Protein AF-A0A6A6HUD0-F1 (afdb_monomer)

Solvent-accessible surface area (backbone atoms only — not comparable to full-atom values): 8782 Å² total; per-residue (Å²): 121,68,63,59,56,66,70,58,32,72,78,53,42,31,67,40,40,68,48,78,49,76,40,60,40,83,59,66,65,67,70,51,44,56,49,32,48,46,45,39,73,53,27,79,42,29,30,35,43,35,44,32,34,35,50,40,91,52,103,88,43,58,64,37,64,29,73,39,52,70,52,55,50,37,54,41,57,39,62,72,49,73,34,41,33,42,35,16,43,56,26,65,44,45,54,61,51,40,23,67,62,44,75,27,66,54,48,74,42,79,21,85,77,66,83,77,77,81,72,68,94,73,85,70,52,75,71,53,47,52,50,49,53,51,49,55,54,50,53,57,48,40,55,48,50,40,53,60,61,29,62,91,19,73,81,60,64,120

Foldseek 3Di:
DVPVCVVCDLVNLLVDAEDADEEELPDDDPVLLVVLQCQLPRNLNYAYYEYEYEWDLDPPTDLGCQLPLSNLVSNLSHENYQEAEYEYAHADCSQVLSCVSHVYHYHYYAHDDDPPPPPPPPDDDPVSVVVVVVVVVVVVVSVVSNVVSNVPRNPSRD

Nearest PDB structures (foldseek):
  3ru8-assembly1_X  TM=4.595E-01  e=8.290E-01  unclassified
  6gaq-assembly1_A  TM=4.297E-01  e=7.349E-01  Bacillus cereus ATCC 14579
  6ub2-assembly2_B  TM=3.993E-01  e=8.176E+00  Lentinula edodes
  7s2m-as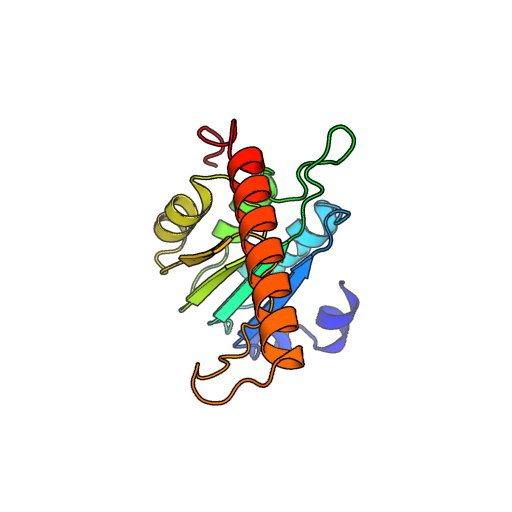sembly2_B-2  TM=2.947E-01  e=6.824E+00  uncultured bacterium

Organism: NCBI:txid390896

Mean predicted aligned error: 7.37 Å

Radius of gyration: 17.52 Å; Cα contacts (8 Å, |Δi|>4): 237; chains: 1; bounding box: 37×35×52 Å

Sequence (158 aa):
MFRLIAQIGFVNFKLIKTLRIWMPHTAELSPWLQLLDILAEEASGLRCLQLGWGAYVGKIGGRGLGDNLDFVRALGKIQGLEKLVIEGFYAKNWPAYLEERMGVRVRAICGRSREKREFRARDLNDAELEVEKSIRKMDNRELREFREYQQGTEDLIP

pLDDT: mean 84.1, std 13.51, range [46.5, 97.44]

Secondary structure (DSSP, 8-state):
-HHHHHHH-HHHHTT--EEEEEE-TT--HHHHHHHHHHHHHH-TT--EEEEEE----STTS--TTTT-HHHHHHHTT--S-SEEEEEES--TTHHHHHHHHHSS-EEEEEBS--------SSS--HHHHHHHHHHHHHHHHHHHHHHHHHTT-TT---

Structure (mmCIF, N/CA/C/O backbone):
data_AF-A0A6A6HUD0-F1
#
_entry.id   AF-A0A6A6HUD0-F1
#
loop_
_atom_site.group_PDB
_atom_site.id
_atom_site.type_symbol
_atom_site.label_atom_id
_atom_site.label_alt_id
_atom_site.label_comp_id
_atom_site.label_asym_id
_atom_site.label_entity_id
_atom_site.label_seq_id
_atom_site.pdbx_PDB_ins_code
_atom_site.Cartn_x
_atom_site.Cartn_y
_atom_site.Cartn_z
_atom_site.occupancy
_atom_site.B_iso_or_equiv
_atom_site.auth_seq_id
_atom_site.auth_comp_id
_atom_site.auth_asym_id
_atom_site.auth_atom_id
_atom_site.pdbx_PDB_model_num
ATOM 1 N N . MET A 1 1 ? 2.563 17.179 3.544 1.00 52.41 1 MET A N 1
ATOM 2 C CA . MET A 1 1 ? 1.332 16.360 3.619 1.00 52.41 1 MET A CA 1
ATOM 3 C C . MET A 1 1 ? 0.416 16.734 4.792 1.00 52.41 1 MET A C 1
ATOM 5 O O . MET A 1 1 ? -0.793 16.722 4.612 1.00 52.41 1 MET A O 1
ATOM 9 N N . PHE A 1 2 ? 0.951 17.198 5.929 1.00 61.62 2 PHE A N 1
ATOM 10 C CA . PHE A 1 2 ? 0.176 17.650 7.104 1.00 61.62 2 PHE A CA 1
ATOM 11 C C . PHE A 1 2 ? -0.835 18.789 6.877 1.00 61.62 2 PHE A C 1
ATOM 13 O O . PHE A 1 2 ? -1.719 18.981 7.703 1.00 61.62 2 PHE A O 1
ATOM 20 N N . ARG A 1 3 ? -0.765 19.523 5.754 1.00 64.94 3 ARG A N 1
ATOM 21 C CA . ARG A 1 3 ? -1.740 20.583 5.440 1.00 64.94 3 ARG A CA 1
ATOM 22 C C . ARG A 1 3 ? -3.161 20.054 5.253 1.00 64.94 3 ARG A C 1
ATOM 24 O O . ARG A 1 3 ? -4.077 20.717 5.707 1.00 64.94 3 ARG A O 1
ATOM 31 N N . LEU A 1 4 ? -3.351 18.884 4.638 1.00 64.75 4 LEU A N 1
ATOM 32 C CA . LEU A 1 4 ? -4.698 18.371 4.359 1.00 64.75 4 LEU A CA 1
ATOM 33 C C . LEU A 1 4 ? -5.419 17.963 5.653 1.00 64.75 4 LEU A C 1
ATOM 35 O O . LEU A 1 4 ? -6.564 18.340 5.868 1.00 64.75 4 LEU A O 1
ATOM 39 N N . ILE A 1 5 ? -4.719 17.255 6.544 1.00 68.00 5 ILE A N 1
ATOM 40 C CA . ILE A 1 5 ? -5.252 16.854 7.855 1.00 68.00 5 ILE A CA 1
ATOM 41 C C . ILE A 1 5 ? -5.523 18.094 8.713 1.00 68.00 5 ILE A C 1
ATOM 43 O O . ILE A 1 5 ? -6.591 18.201 9.306 1.00 68.00 5 ILE A O 1
ATOM 47 N N . ALA A 1 6 ? -4.609 19.071 8.709 1.00 68.31 6 ALA A N 1
ATOM 48 C CA . ALA A 1 6 ? -4.806 20.334 9.418 1.00 68.31 6 ALA A CA 1
ATOM 49 C C . ALA A 1 6 ? -5.983 21.161 8.865 1.00 68.31 6 ALA A C 1
ATOM 51 O O . ALA A 1 6 ? -6.683 21.809 9.634 1.00 68.31 6 ALA A O 1
ATOM 52 N N . GLN A 1 7 ? -6.218 21.135 7.550 1.00 67.00 7 GLN A N 1
ATOM 53 C CA . GLN A 1 7 ? -7.312 21.868 6.899 1.00 67.00 7 GLN A CA 1
ATOM 54 C C . GLN A 1 7 ? -8.676 21.203 7.096 1.00 67.00 7 GLN A C 1
ATOM 56 O O . GLN A 1 7 ? -9.674 21.898 7.255 1.00 67.00 7 GLN A O 1
ATOM 61 N N . ILE A 1 8 ? -8.728 19.869 7.078 1.00 71.12 8 ILE A N 1
ATOM 62 C CA . ILE A 1 8 ? -9.963 19.105 7.289 1.00 71.12 8 ILE A CA 1
ATOM 63 C C . ILE A 1 8 ? -10.319 19.082 8.784 1.00 71.12 8 ILE A C 1
ATOM 65 O O . ILE A 1 8 ? -11.493 19.175 9.141 1.00 71.12 8 ILE A O 1
ATOM 69 N N . GLY A 1 9 ? -9.314 19.016 9.660 1.00 72.00 9 GLY A N 1
ATOM 70 C CA . GLY A 1 9 ? -9.479 18.845 11.101 1.00 72.00 9 GLY A CA 1
ATOM 71 C C . GLY A 1 9 ? -9.839 17.403 11.482 1.00 72.00 9 GLY A C 1
ATOM 72 O O . GLY A 1 9 ? -10.497 16.683 10.728 1.00 72.00 9 GLY A O 1
ATOM 73 N N . PHE A 1 10 ? -9.434 16.971 12.681 1.00 69.88 10 PHE A N 1
ATOM 74 C CA . PHE A 1 10 ? -9.611 15.586 13.154 1.00 69.88 10 PHE A CA 1
ATOM 75 C C . PHE A 1 10 ? -11.073 15.111 13.161 1.00 69.88 10 PHE A C 1
ATOM 77 O O . PHE A 1 10 ? -11.356 13.957 12.849 1.00 69.88 10 PHE A O 1
ATOM 84 N N . VAL A 1 11 ? -12.021 16.004 13.464 1.00 72.06 11 VAL A N 1
ATOM 85 C CA . VAL A 1 11 ? -13.456 15.670 13.493 1.00 72.06 11 VAL A CA 1
ATOM 86 C C . VAL A 1 11 ? -13.951 15.244 12.110 1.00 72.06 11 VAL A C 1
ATOM 88 O O . VAL A 1 11 ? -14.621 14.223 11.980 1.00 72.06 11 VAL A O 1
ATOM 91 N N . ASN A 1 12 ? -13.571 15.981 11.066 1.00 76.81 12 ASN A N 1
ATOM 92 C CA . ASN A 1 12 ? -13.981 15.662 9.701 1.00 76.81 12 ASN A CA 1
ATOM 93 C C . ASN A 1 12 ? -13.130 14.540 9.094 1.00 76.81 12 ASN A C 1
ATOM 95 O O . ASN A 1 12 ? -13.580 13.856 8.179 1.00 76.81 12 ASN A O 1
ATOM 99 N N . PHE A 1 13 ? -11.926 14.297 9.620 1.00 77.38 13 PHE A N 1
ATOM 100 C CA . PHE A 1 13 ? -11.080 13.184 9.194 1.00 77.38 13 PHE A CA 1
ATOM 101 C C . PHE A 1 13 ? -11.761 11.826 9.425 1.00 77.38 13 PHE A C 1
ATOM 103 O O . PHE A 1 13 ? -11.727 10.959 8.553 1.00 77.38 13 PHE A O 1
ATOM 110 N N . LYS A 1 14 ? -12.506 11.684 10.530 1.00 80.81 14 LYS A N 1
ATOM 111 C CA . LYS A 1 14 ? -13.334 10.498 10.828 1.00 80.81 14 LYS A CA 1
ATOM 112 C C . LYS A 1 14 ? -14.463 10.263 9.821 1.00 80.81 14 LYS A C 1
ATOM 114 O O . LYS A 1 14 ? -15.009 9.164 9.760 1.00 80.81 14 LYS A O 1
ATOM 119 N N . LEU A 1 15 ? -14.832 11.269 9.027 1.00 85.06 15 LEU A N 1
ATOM 120 C CA . LEU A 1 15 ? -15.862 11.140 7.993 1.00 85.06 15 LEU A CA 1
ATOM 121 C C . LEU A 1 15 ? -15.307 10.572 6.682 1.00 85.06 15 LEU A C 1
ATOM 123 O O . LEU A 1 15 ? -16.084 10.142 5.827 1.00 85.06 15 LEU A O 1
ATOM 127 N N . ILE A 1 16 ? -13.982 10.530 6.516 1.00 88.25 16 ILE A N 1
ATOM 128 C CA . ILE A 1 16 ? -13.355 10.007 5.304 1.00 88.25 16 ILE A CA 1
ATOM 129 C C . ILE A 1 16 ? -13.586 8.497 5.234 1.00 88.25 16 ILE A C 1
ATOM 131 O O . ILE A 1 16 ? -13.071 7.732 6.041 1.00 88.25 16 ILE A O 1
ATOM 135 N N . LYS A 1 17 ? -14.363 8.064 4.235 1.00 93.25 17 LYS A N 1
ATOM 136 C CA . LYS A 1 17 ? -14.632 6.641 3.964 1.00 93.25 17 LYS A CA 1
ATOM 137 C C . LYS A 1 17 ? -13.640 6.016 2.998 1.00 93.25 17 LYS A C 1
ATOM 139 O O . LYS A 1 17 ? -13.347 4.828 3.107 1.00 93.25 17 LYS A O 1
ATOM 144 N N . THR A 1 18 ? -13.138 6.806 2.054 1.00 93.88 18 THR A N 1
ATOM 145 C CA . THR A 1 18 ? -12.237 6.345 0.998 1.00 93.88 18 THR A CA 1
ATOM 146 C C . THR A 1 18 ? -11.062 7.293 0.867 1.00 93.88 18 THR A C 1
ATOM 148 O O . THR A 1 18 ? -11.258 8.504 0.784 1.00 93.88 18 THR A O 1
ATOM 151 N N . LEU A 1 19 ? -9.855 6.739 0.804 1.00 93.00 19 LEU A N 1
ATOM 152 C CA . LEU A 1 19 ? -8.626 7.492 0.607 1.00 93.00 19 LEU A CA 1
ATOM 153 C C . LEU A 1 19 ? -7.782 6.834 -0.486 1.00 93.00 19 LEU A C 1
ATOM 155 O O . LEU A 1 19 ? -7.540 5.629 -0.452 1.00 93.00 19 LEU A O 1
ATOM 159 N N . ARG A 1 20 ? -7.332 7.633 -1.458 1.00 92.38 20 ARG A N 1
ATOM 160 C CA . ARG A 1 20 ? -6.404 7.215 -2.516 1.00 92.38 20 ARG A CA 1
ATOM 161 C C . ARG A 1 20 ? -5.166 8.096 -2.465 1.00 92.38 20 ARG A C 1
ATOM 163 O O . ARG A 1 20 ? -5.282 9.317 -2.529 1.00 92.38 20 ARG A O 1
ATOM 170 N N . ILE A 1 21 ? -3.996 7.480 -2.357 1.00 91.25 21 ILE A N 1
ATOM 171 C CA . ILE A 1 21 ? -2.709 8.168 -2.243 1.00 91.25 21 ILE A CA 1
ATOM 172 C C . ILE A 1 21 ? -1.732 7.550 -3.238 1.00 91.25 21 ILE A C 1
ATOM 174 O O . ILE A 1 21 ? -1.619 6.330 -3.331 1.00 91.25 21 ILE A O 1
ATOM 178 N N . TRP A 1 22 ? -0.995 8.407 -3.943 1.00 88.75 22 TRP A N 1
ATOM 179 C CA . TRP A 1 22 ? 0.132 8.010 -4.778 1.00 88.75 22 TRP A CA 1
ATOM 180 C C . TRP A 1 22 ? 1.423 8.672 -4.289 1.00 88.75 22 TRP A C 1
ATOM 182 O O . TRP A 1 22 ? 1.471 9.887 -4.094 1.00 88.75 22 TRP A O 1
ATOM 192 N N . MET A 1 23 ? 2.468 7.868 -4.115 1.00 87.81 23 MET A N 1
ATOM 193 C CA . MET A 1 23 ? 3.786 8.269 -3.634 1.00 87.81 23 MET A CA 1
ATOM 194 C C . MET A 1 23 ? 4.807 8.192 -4.778 1.00 87.81 23 MET A C 1
ATOM 196 O O . MET A 1 23 ? 4.934 7.150 -5.431 1.00 87.81 23 MET A O 1
ATOM 200 N N . PRO A 1 24 ? 5.569 9.265 -5.054 1.00 86.06 24 PRO A N 1
ATOM 201 C CA . PRO A 1 24 ? 6.671 9.177 -6.003 1.00 86.06 24 PRO A CA 1
ATOM 202 C C . PRO A 1 24 ? 7.769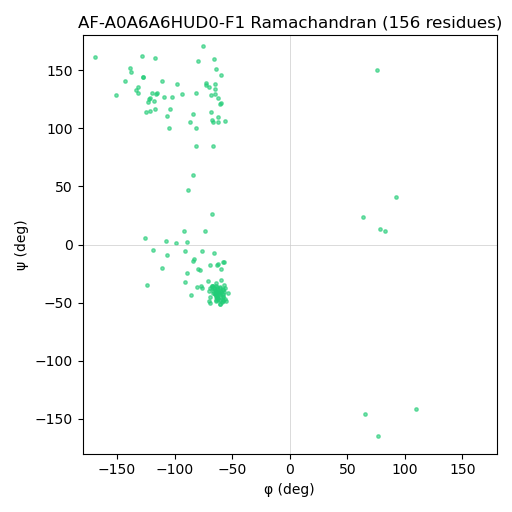 8.251 -5.462 1.00 86.06 24 PRO A C 1
ATOM 204 O O . PRO A 1 24 ? 7.892 8.047 -4.261 1.00 86.06 24 PRO A O 1
ATOM 207 N N . HIS A 1 25 ? 8.623 7.735 -6.345 1.00 84.00 25 HIS A N 1
ATOM 208 C CA . HIS A 1 25 ? 9.767 6.896 -5.955 1.00 84.00 25 HIS A CA 1
ATOM 209 C C . HIS A 1 25 ? 10.798 7.620 -5.067 1.00 84.00 25 HIS A C 1
ATOM 211 O O . HIS A 1 25 ? 11.617 6.974 -4.426 1.00 84.00 25 HIS A O 1
ATOM 217 N N . THR A 1 26 ? 10.755 8.955 -5.027 1.00 85.19 26 THR A N 1
ATOM 218 C CA . THR A 1 26 ? 11.581 9.823 -4.174 1.00 85.19 26 THR A CA 1
ATOM 219 C C . THR A 1 26 ? 10.917 10.152 -2.835 1.00 85.19 26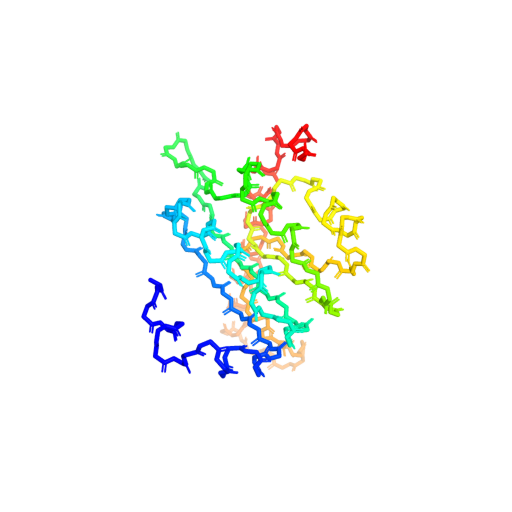 THR A C 1
ATOM 221 O O . THR A 1 26 ? 11.328 11.088 -2.155 1.00 85.19 26 THR A O 1
ATOM 224 N N . ALA A 1 27 ? 9.833 9.461 -2.487 1.00 85.94 27 ALA A N 1
ATOM 225 C CA . ALA A 1 27 ? 9.126 9.654 -1.233 1.00 85.94 27 ALA A CA 1
ATOM 226 C C . ALA A 1 27 ? 10.040 9.378 -0.028 1.00 85.94 27 ALA A C 1
ATOM 228 O O . ALA A 1 27 ? 10.544 8.271 0.139 1.00 85.94 27 ALA A O 1
ATOM 229 N N . GLU A 1 28 ? 10.206 10.376 0.840 1.00 89.19 28 GLU A N 1
ATOM 230 C CA . GLU A 1 28 ? 10.881 10.205 2.128 1.00 89.19 28 GLU A CA 1
ATOM 231 C C . GLU A 1 28 ? 10.022 9.372 3.077 1.00 89.19 28 GLU A C 1
ATOM 233 O O . GLU A 1 28 ? 8.836 9.644 3.217 1.00 89.19 28 GLU A O 1
ATOM 238 N N . LEU A 1 29 ? 10.614 8.405 3.778 1.00 90.56 29 LEU A N 1
ATOM 239 C CA . LEU A 1 29 ? 9.887 7.470 4.644 1.00 90.56 29 LEU A CA 1
ATOM 240 C C . LEU A 1 29 ? 9.115 8.153 5.790 1.00 90.56 29 LEU A C 1
ATOM 242 O O . LEU A 1 29 ? 7.943 7.855 6.012 1.00 90.56 29 LEU A O 1
ATOM 246 N N . SER A 1 30 ? 9.763 9.073 6.512 1.00 93.50 30 SER A N 1
ATOM 247 C CA . SER A 1 30 ? 9.258 9.614 7.786 1.00 93.50 30 SER A CA 1
ATOM 248 C C . SER A 1 30 ? 7.866 10.271 7.687 1.00 93.50 30 SER A C 1
ATOM 250 O O . SER A 1 30 ? 6.978 9.884 8.452 1.00 93.50 30 SER A O 1
ATOM 252 N N . PRO A 1 31 ? 7.591 11.174 6.721 1.00 91.31 31 PRO A N 1
ATOM 253 C CA . PRO A 1 31 ? 6.254 11.751 6.566 1.00 91.31 31 PRO A CA 1
ATOM 254 C C . PRO A 1 31 ? 5.147 10.723 6.302 1.00 91.31 31 PRO A C 1
ATOM 256 O O . PRO A 1 31 ? 4.002 10.951 6.691 1.00 91.31 31 PRO A O 1
ATOM 259 N N . TRP A 1 32 ? 5.466 9.608 5.638 1.00 92.38 32 TRP A N 1
ATOM 260 C CA . TRP A 1 32 ? 4.484 8.565 5.340 1.00 92.38 32 TRP A CA 1
ATOM 261 C C . TRP A 1 32 ? 4.231 7.650 6.525 1.00 92.38 32 TRP A C 1
ATOM 263 O O . TRP A 1 32 ? 3.081 7.287 6.739 1.00 92.38 32 TRP A O 1
ATOM 273 N N . LEU A 1 33 ? 5.252 7.339 7.328 1.00 94.56 33 LEU A N 1
ATOM 274 C CA . LEU A 1 33 ? 5.046 6.632 8.594 1.00 94.56 33 LEU A CA 1
ATOM 275 C C . LEU A 1 33 ? 4.102 7.421 9.503 1.00 94.56 33 LEU A C 1
ATOM 277 O O . LEU A 1 33 ? 3.097 6.883 9.951 1.00 94.56 33 LEU A O 1
ATOM 281 N N . GLN A 1 34 ? 4.351 8.725 9.658 1.00 92.94 34 GLN A N 1
ATOM 282 C CA . GLN A 1 34 ? 3.485 9.605 10.447 1.00 92.94 34 GLN A CA 1
ATOM 283 C C . GLN A 1 34 ? 2.049 9.637 9.909 1.00 92.94 34 GLN A C 1
ATOM 285 O O . GLN A 1 34 ? 1.097 9.608 10.683 1.00 92.94 34 GLN A O 1
ATOM 290 N N . LEU A 1 35 ? 1.867 9.673 8.584 1.00 91.56 35 LEU A N 1
ATOM 291 C CA . LEU A 1 35 ? 0.533 9.595 7.991 1.00 91.56 35 LEU A CA 1
ATOM 292 C C . LEU A 1 35 ? -0.156 8.260 8.297 1.00 91.56 35 LEU A C 1
ATOM 294 O O . LEU A 1 35 ? -1.338 8.261 8.627 1.00 91.56 35 LEU A O 1
ATOM 298 N N . LEU A 1 36 ? 0.547 7.139 8.135 1.00 94.62 36 LEU A N 1
ATOM 299 C CA . LEU A 1 36 ? -0.006 5.805 8.363 1.00 94.62 36 LEU A CA 1
ATOM 300 C C . LEU A 1 36 ? -0.388 5.603 9.830 1.00 94.62 36 LEU A C 1
ATOM 302 O O . LEU A 1 36 ? -1.461 5.066 10.093 1.00 94.62 36 LEU A O 1
ATOM 306 N N . ASP A 1 37 ? 0.428 6.097 10.760 1.00 94.19 37 ASP A N 1
ATOM 307 C CA . ASP A 1 37 ? 0.108 6.081 12.187 1.00 94.19 37 ASP A CA 1
ATOM 308 C C . ASP A 1 37 ? -1.150 6.929 12.473 1.00 94.19 37 ASP A C 1
ATOM 310 O O . ASP A 1 37 ? -2.088 6.432 13.092 1.00 94.19 37 ASP A O 1
ATOM 314 N N . ILE A 1 38 ? -1.265 8.142 11.909 1.00 90.88 38 ILE A N 1
ATOM 315 C CA . ILE A 1 38 ? -2.490 8.960 12.039 1.00 90.88 38 ILE A CA 1
ATOM 316 C C . ILE A 1 38 ? -3.711 8.247 11.439 1.00 90.88 38 ILE A C 1
ATOM 318 O O . ILE A 1 38 ? -4.807 8.318 11.992 1.00 90.88 38 ILE A O 1
ATOM 322 N N . LEU A 1 39 ? -3.565 7.563 10.301 1.00 92.38 39 LEU A N 1
ATOM 323 C CA . LEU A 1 39 ? -4.663 6.796 9.708 1.00 92.38 39 LEU A CA 1
ATOM 324 C C . LEU A 1 39 ? -5.085 5.631 10.610 1.00 92.38 39 LEU A C 1
ATOM 326 O O . LEU A 1 39 ? -6.279 5.370 10.734 1.00 92.38 39 LEU A O 1
ATOM 330 N N . ALA A 1 40 ? -4.129 4.951 11.240 1.00 93.62 40 ALA A N 1
ATOM 331 C CA . ALA A 1 40 ? -4.408 3.850 12.153 1.00 93.62 40 ALA A CA 1
ATOM 332 C C . ALA A 1 40 ? -5.118 4.321 13.433 1.00 93.62 40 ALA A C 1
ATOM 334 O O . ALA A 1 40 ? -6.011 3.630 13.917 1.00 93.62 40 ALA A O 1
ATOM 335 N N . GLU A 1 41 ? -4.750 5.492 13.955 1.00 91.62 41 GLU A N 1
ATOM 336 C CA . GLU A 1 41 ? -5.281 6.024 15.215 1.00 91.62 41 GLU A CA 1
ATOM 337 C C . GLU A 1 41 ? -6.599 6.792 15.031 1.00 91.62 41 GLU A C 1
ATOM 339 O O . GLU A 1 41 ? -7.553 6.605 15.789 1.00 91.62 41 GLU A O 1
ATOM 344 N N . GLU A 1 42 ? -6.688 7.639 14.004 1.00 88.62 42 GLU A N 1
ATOM 345 C CA . GLU A 1 42 ? -7.732 8.666 13.913 1.00 88.62 42 GLU A CA 1
ATOM 346 C C . GLU A 1 42 ? -8.757 8.417 12.802 1.00 88.62 42 GLU A C 1
ATOM 348 O O . GLU A 1 42 ? -9.874 8.942 12.859 1.00 88.62 42 GLU A O 1
ATOM 353 N N . ALA A 1 43 ? -8.439 7.604 11.789 1.00 87.88 43 ALA A N 1
ATOM 354 C CA . ALA A 1 43 ? -9.320 7.380 10.640 1.00 87.88 43 ALA A CA 1
ATOM 355 C C . ALA A 1 43 ? -10.318 6.230 10.860 1.00 87.88 43 ALA A C 1
ATOM 357 O O . ALA A 1 43 ? -10.532 5.405 9.976 1.00 87.88 43 ALA A O 1
ATOM 358 N N . SER A 1 44 ? -10.990 6.182 12.013 1.00 87.75 44 SER A N 1
ATOM 359 C CA . SER A 1 44 ? -11.917 5.086 12.367 1.00 87.75 44 SER A CA 1
ATOM 360 C C . SER A 1 44 ? -13.095 4.905 11.396 1.00 87.75 44 SER A C 1
ATOM 362 O O . SER A 1 44 ? -13.716 3.838 11.325 1.00 87.75 44 SER A O 1
ATOM 364 N N . GLY A 1 45 ? -13.424 5.945 10.629 1.00 90.62 45 GLY A N 1
ATOM 365 C CA . GLY A 1 45 ? -14.434 5.887 9.582 1.00 90.62 45 GLY A CA 1
ATOM 366 C C . GLY A 1 45 ? -13.945 5.336 8.247 1.00 90.62 45 GLY A C 1
ATOM 367 O O . GLY A 1 45 ? -14.806 5.038 7.418 1.00 90.62 45 GLY A O 1
ATOM 368 N N . LEU A 1 46 ? -12.635 5.185 8.041 1.00 94.38 46 LEU A N 1
ATOM 369 C CA . LEU A 1 46 ? -12.046 4.727 6.788 1.00 94.38 46 LEU A CA 1
ATOM 370 C C . LEU A 1 46 ? -12.458 3.280 6.506 1.00 94.38 46 LEU A C 1
ATOM 372 O O . LEU A 1 46 ? -12.436 2.426 7.390 1.00 94.38 46 LEU A O 1
ATOM 376 N N . ARG A 1 47 ? -12.877 3.015 5.268 1.00 95.69 47 ARG A N 1
ATOM 377 C CA . ARG A 1 47 ? -13.307 1.688 4.795 1.00 95.69 47 ARG A CA 1
ATOM 378 C C . ARG A 1 47 ? -12.513 1.230 3.583 1.00 95.69 47 ARG A C 1
ATOM 380 O O . ARG A 1 47 ? -12.208 0.049 3.467 1.00 95.69 47 ARG A O 1
ATOM 387 N N . CYS A 1 48 ? -12.128 2.161 2.716 1.00 96.38 48 CYS A N 1
ATOM 388 C CA . CYS A 1 48 ? -11.380 1.871 1.502 1.00 96.38 48 CYS A CA 1
ATOM 389 C C . CYS A 1 48 ? -10.073 2.661 1.478 1.00 96.38 48 CYS A C 1
ATOM 391 O O . CYS A 1 48 ? -10.089 3.893 1.484 1.00 96.38 48 CYS A O 1
ATOM 393 N N . LEU A 1 49 ? -8.950 1.959 1.374 1.00 95.94 49 LEU A N 1
ATOM 394 C CA . LEU A 1 49 ? -7.638 2.572 1.207 1.00 95.94 49 LEU A CA 1
ATOM 395 C C . LEU A 1 49 ? -6.992 2.065 -0.083 1.00 95.94 49 LEU A C 1
ATOM 397 O O . LEU A 1 49 ? -6.874 0.860 -0.293 1.00 95.94 49 LEU A O 1
ATOM 401 N N . GLN A 1 50 ? -6.571 2.986 -0.947 1.00 95.44 50 GLN A N 1
ATOM 402 C CA . GLN A 1 50 ? -5.711 2.695 -2.089 1.00 95.44 50 GLN A CA 1
ATOM 403 C C . GLN A 1 50 ? -4.389 3.437 -1.923 1.00 95.44 50 GLN A C 1
ATOM 405 O O . GLN A 1 50 ? -4.360 4.668 -1.927 1.00 95.44 50 GLN A O 1
ATOM 410 N N . LEU A 1 51 ? -3.298 2.689 -1.811 1.00 93.75 51 LEU A N 1
ATOM 411 C CA . LEU A 1 51 ? -1.945 3.224 -1.742 1.00 93.75 51 LEU A CA 1
ATOM 412 C C . LEU A 1 51 ? -1.158 2.758 -2.955 1.00 93.75 51 LEU A C 1
ATOM 414 O O . LEU A 1 51 ? -1.109 1.566 -3.238 1.00 93.75 51 LEU A O 1
ATOM 418 N N . GLY A 1 52 ? -0.518 3.689 -3.648 1.00 91.44 52 GLY A N 1
ATOM 419 C CA . GLY A 1 52 ? 0.416 3.362 -4.713 1.00 91.44 52 GLY A CA 1
ATOM 420 C C . GLY A 1 52 ? 1.759 4.042 -4.522 1.00 91.44 52 GLY A C 1
ATOM 421 O O . GLY A 1 52 ? 1.802 5.178 -4.049 1.00 91.44 52 GLY A O 1
ATOM 422 N N . TRP A 1 53 ? 2.853 3.374 -4.877 1.00 90.56 53 TRP A N 1
ATOM 423 C CA . TRP A 1 53 ? 4.193 3.954 -4.785 1.00 90.56 53 TRP A CA 1
ATOM 424 C C . TRP A 1 53 ? 5.107 3.541 -5.938 1.00 90.56 53 TRP A C 1
ATOM 426 O O . TRP A 1 53 ? 5.115 2.406 -6.412 1.00 90.56 53 TRP A O 1
ATOM 436 N N . GLY A 1 54 ? 5.912 4.491 -6.405 1.00 85.69 54 GLY A N 1
ATOM 437 C CA . GLY A 1 54 ? 6.910 4.230 -7.437 1.00 85.69 54 GLY A CA 1
ATOM 438 C C . GLY A 1 54 ? 8.183 3.574 -6.895 1.00 85.69 54 GLY A C 1
ATOM 439 O O . GLY A 1 54 ? 8.549 3.755 -5.738 1.00 85.69 54 GLY A O 1
ATOM 440 N N . ALA A 1 55 ? 8.918 2.914 -7.786 1.00 83.81 55 ALA A N 1
ATOM 441 C CA . ALA A 1 55 ? 10.340 2.624 -7.625 1.00 83.81 55 ALA A CA 1
ATOM 442 C C . ALA A 1 55 ? 11.095 3.084 -8.877 1.00 83.81 55 ALA A C 1
ATOM 444 O O . ALA A 1 55 ? 10.490 3.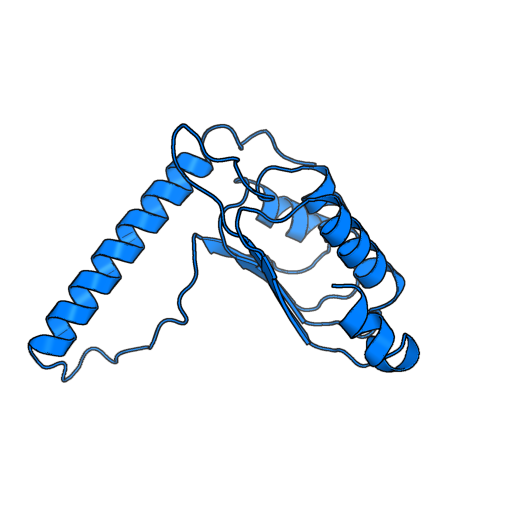310 -9.934 1.00 83.81 55 ALA A O 1
ATOM 445 N N . TYR A 1 56 ? 12.413 3.235 -8.756 1.00 76.69 56 TYR A N 1
ATOM 446 C CA . TYR A 1 56 ? 13.293 3.394 -9.906 1.00 76.69 56 TYR A CA 1
ATOM 447 C C . TYR A 1 56 ? 14.038 2.081 -10.129 1.00 76.69 56 TYR A C 1
ATOM 449 O O . TYR A 1 56 ? 14.997 1.772 -9.426 1.00 76.69 56 TYR A O 1
ATOM 457 N N . VAL A 1 57 ? 13.577 1.287 -11.095 1.00 64.88 57 VAL A N 1
ATOM 458 C CA . VAL A 1 57 ? 14.192 -0.002 -11.430 1.00 64.88 57 VAL A CA 1
ATOM 459 C C . VAL A 1 57 ? 15.396 0.257 -12.342 1.00 64.88 57 VAL A C 1
ATOM 461 O O . VAL A 1 57 ? 15.291 0.294 -13.564 1.00 64.88 57 VAL A O 1
ATOM 464 N N . GLY A 1 58 ? 16.547 0.544 -11.732 1.00 60.12 58 GLY A N 1
ATOM 465 C CA . GLY A 1 58 ? 17.822 0.784 -12.409 1.00 60.12 58 GLY A CA 1
ATOM 466 C C . GLY A 1 58 ? 18.984 0.829 -11.413 1.00 60.12 58 GLY A C 1
ATOM 467 O O . GLY A 1 58 ? 18.767 1.045 -10.227 1.00 60.12 58 GLY A O 1
ATOM 468 N N . LYS A 1 59 ? 20.230 0.661 -11.884 1.00 51.06 59 LYS A N 1
ATOM 469 C CA . LYS A 1 59 ? 21.437 0.471 -11.040 1.00 51.06 59 LYS A CA 1
ATOM 470 C C . LYS A 1 59 ? 21.735 1.578 -10.009 1.00 51.06 59 LYS A C 1
ATOM 472 O O . LYS A 1 59 ? 22.575 1.369 -9.145 1.00 51.06 59 LYS A O 1
ATOM 477 N N . ILE A 1 60 ? 21.108 2.748 -10.130 1.00 51.16 60 ILE A N 1
ATOM 478 C CA . ILE A 1 60 ? 21.398 3.955 -9.331 1.00 51.16 60 ILE A CA 1
ATOM 479 C C . ILE A 1 60 ? 20.161 4.392 -8.515 1.00 51.16 60 ILE A C 1
ATOM 481 O O . ILE A 1 60 ? 20.224 5.328 -7.726 1.00 51.16 60 ILE A O 1
ATOM 485 N N . GLY A 1 61 ? 19.016 3.724 -8.688 1.00 54.38 61 GLY A N 1
ATOM 486 C CA . GLY A 1 61 ? 17.773 4.096 -8.020 1.00 54.38 61 GLY A CA 1
ATOM 487 C C . GLY A 1 61 ? 17.497 3.280 -6.769 1.00 54.38 61 GLY A C 1
ATOM 488 O O . GLY A 1 61 ? 17.655 2.062 -6.764 1.00 54.38 61 GLY A O 1
ATOM 489 N N . GLY A 1 62 ? 17.034 3.958 -5.719 1.00 65.38 62 GLY A N 1
ATOM 490 C CA . GLY A 1 62 ? 16.495 3.309 -4.531 1.00 65.38 62 GLY A CA 1
ATOM 491 C C . GLY A 1 62 ? 15.225 2.515 -4.847 1.00 65.38 62 GLY A C 1
ATOM 492 O O . GLY A 1 62 ? 14.440 2.867 -5.734 1.00 65.38 62 GLY A O 1
ATOM 493 N N . ARG A 1 63 ? 14.998 1.458 -4.069 1.00 75.88 63 ARG A N 1
ATOM 494 C CA . ARG A 1 63 ? 13.861 0.532 -4.191 1.00 75.88 63 ARG A CA 1
ATOM 495 C C . ARG A 1 63 ? 12.524 1.130 -3.706 1.00 75.88 63 ARG A C 1
ATOM 497 O O . ARG A 1 63 ? 11.513 0.431 -3.633 1.00 75.88 63 ARG A O 1
ATOM 504 N N . GLY A 1 64 ? 12.498 2.445 -3.473 1.00 83.38 64 GLY A N 1
ATOM 505 C CA . GLY A 1 64 ? 11.337 3.193 -3.004 1.00 83.38 64 GLY A CA 1
ATOM 506 C C . GLY A 1 64 ? 10.938 2.772 -1.592 1.00 83.38 64 GLY A C 1
ATOM 507 O O . GLY A 1 64 ? 11.788 2.443 -0.773 1.00 83.38 64 GLY A O 1
ATOM 508 N N . LEU A 1 65 ? 9.634 2.787 -1.318 1.00 89.50 65 LEU A N 1
ATOM 509 C CA . LEU A 1 65 ? 9.071 2.322 -0.045 1.00 89.50 65 LEU A CA 1
ATOM 510 C C . LEU A 1 65 ? 8.692 0.836 -0.067 1.00 89.50 65 LEU A C 1
ATOM 512 O O . LEU A 1 65 ? 8.290 0.311 0.959 1.00 89.50 65 LEU A O 1
ATOM 516 N N . GLY A 1 66 ? 8.789 0.167 -1.218 1.00 90.25 66 GLY A N 1
ATOM 517 C CA . GLY A 1 66 ? 8.219 -1.163 -1.451 1.00 90.25 66 GLY A CA 1
ATOM 518 C C . GLY A 1 66 ? 8.951 -2.348 -0.835 1.00 90.25 66 GLY A C 1
ATOM 519 O O . GLY A 1 66 ? 8.466 -3.471 -0.938 1.00 90.25 66 GLY A O 1
ATOM 520 N N . ASP A 1 67 ? 10.109 -2.116 -0.235 1.00 90.44 67 ASP A N 1
ATOM 521 C CA . ASP A 1 67 ? 10.908 -3.100 0.492 1.00 90.44 67 ASP A CA 1
ATOM 522 C C . ASP A 1 67 ? 11.228 -2.629 1.919 1.00 90.44 67 ASP A C 1
ATOM 524 O O . ASP A 1 67 ? 11.955 -3.290 2.659 1.00 90.44 67 ASP A O 1
ATOM 528 N N . ASN A 1 68 ? 10.654 -1.496 2.331 1.00 93.12 68 ASN A N 1
ATOM 529 C CA . ASN A 1 68 ? 10.859 -0.937 3.652 1.00 93.12 68 ASN A CA 1
ATOM 530 C C . ASN A 1 68 ? 9.911 -1.594 4.667 1.00 93.12 68 ASN A C 1
ATOM 532 O O . ASN A 1 68 ? 8.697 -1.387 4.625 1.00 93.12 68 ASN A O 1
ATOM 536 N N . LEU A 1 69 ? 10.468 -2.370 5.598 1.00 94.88 69 LEU A N 1
ATOM 537 C CA . LEU A 1 69 ? 9.679 -3.111 6.587 1.00 94.88 69 LEU A CA 1
ATOM 538 C C . LEU A 1 69 ? 8.889 -2.194 7.529 1.00 94.88 69 LEU A C 1
ATOM 540 O O . LEU A 1 69 ? 7.753 -2.509 7.869 1.00 94.88 69 LEU A O 1
ATOM 544 N N . ASP A 1 70 ? 9.436 -1.043 7.918 1.00 9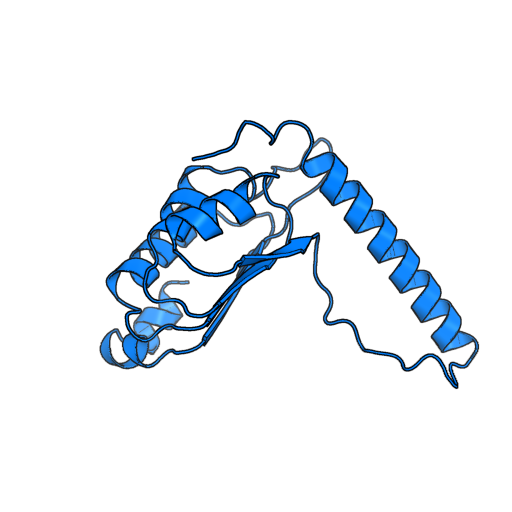5.88 70 ASP A N 1
ATOM 545 C CA . ASP A 1 70 ? 8.736 -0.116 8.814 1.00 95.88 70 ASP A CA 1
ATOM 546 C C . ASP A 1 70 ? 7.488 0.470 8.147 1.00 95.88 70 ASP A C 1
ATOM 548 O O . ASP A 1 70 ? 6.438 0.590 8.781 1.00 95.88 70 ASP A O 1
ATOM 552 N N . PHE A 1 71 ? 7.574 0.751 6.845 1.00 95.62 71 PHE A N 1
ATOM 553 C CA . PHE A 1 71 ? 6.451 1.226 6.047 1.00 95.62 71 PHE A CA 1
ATOM 554 C C . PHE A 1 71 ? 5.292 0.223 6.024 1.00 95.62 71 PHE A C 1
ATOM 556 O O . PHE A 1 71 ? 4.155 0.576 6.344 1.00 95.62 71 PHE A O 1
ATOM 563 N N . VAL A 1 72 ? 5.566 -1.041 5.694 1.00 96.31 72 VAL A N 1
ATOM 564 C CA . VAL A 1 72 ? 4.515 -2.070 5.633 1.00 96.31 72 VAL A CA 1
ATOM 565 C C . VAL A 1 72 ? 3.988 -2.448 7.022 1.00 96.31 72 VAL A C 1
ATOM 5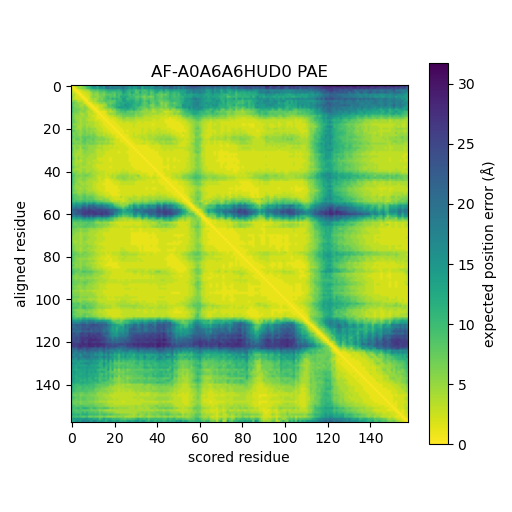67 O O . VAL A 1 72 ? 2.793 -2.711 7.156 1.00 96.31 72 VAL A O 1
ATOM 570 N N . ARG A 1 73 ? 4.818 -2.389 8.076 1.00 97.12 73 ARG A N 1
ATOM 571 C CA . ARG A 1 73 ? 4.355 -2.554 9.466 1.00 97.12 73 ARG A CA 1
ATOM 572 C C . ARG A 1 73 ? 3.379 -1.459 9.848 1.00 97.12 73 ARG A C 1
ATOM 574 O O . ARG A 1 73 ? 2.327 -1.769 10.396 1.00 97.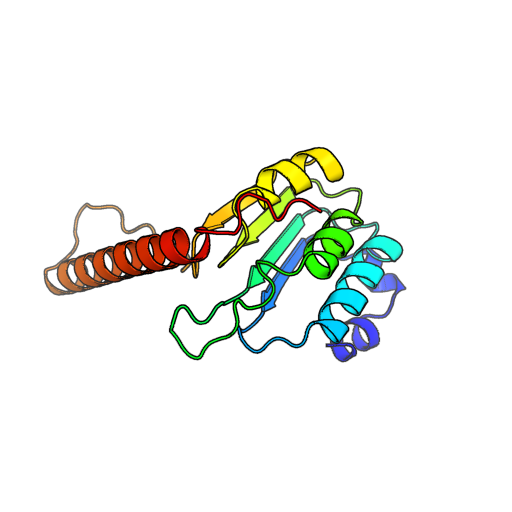12 73 ARG A O 1
ATOM 581 N N . ALA A 1 74 ? 3.708 -0.201 9.554 1.00 97.00 74 ALA A N 1
ATOM 582 C CA . ALA A 1 74 ? 2.829 0.932 9.828 1.00 97.00 74 ALA A CA 1
ATOM 583 C C . ALA A 1 74 ? 1.504 0.811 9.062 1.00 97.00 74 ALA A C 1
ATOM 585 O O . ALA A 1 74 ? 0.441 0.995 9.650 1.00 97.00 74 ALA A O 1
ATOM 586 N N . LEU A 1 75 ? 1.545 0.397 7.791 1.00 96.88 75 LEU A N 1
ATOM 587 C CA . LEU A 1 75 ? 0.338 0.117 7.007 1.00 96.88 75 LEU A CA 1
ATOM 588 C C . LEU A 1 75 ? -0.523 -0.982 7.649 1.00 96.88 75 LEU A C 1
ATOM 590 O O . LEU A 1 75 ? -1.731 -0.810 7.803 1.00 96.88 75 LEU A O 1
ATOM 594 N N . GLY A 1 76 ? 0.101 -2.077 8.087 1.00 96.88 76 GLY A N 1
ATOM 595 C CA . GLY A 1 76 ? -0.572 -3.195 8.751 1.00 96.88 76 GLY A CA 1
ATOM 596 C C . GLY A 1 76 ? -1.177 -2.865 10.123 1.00 96.88 76 GLY A C 1
ATOM 597 O O . GLY A 1 76 ? -1.873 -3.706 10.692 1.00 96.88 76 GLY A O 1
ATOM 598 N N . LYS A 1 77 ? -0.937 -1.671 10.685 1.00 96.88 77 LYS A N 1
ATOM 599 C CA . LYS A 1 77 ? -1.605 -1.217 11.918 1.00 96.88 77 LYS A CA 1
ATOM 600 C C . LYS A 1 77 ? -3.028 -0.723 11.675 1.00 96.88 77 LYS A C 1
ATOM 602 O O . LYS A 1 77 ? -3.808 -0.711 12.619 1.00 96.88 77 LYS A O 1
ATOM 607 N N . ILE A 1 78 ? -3.377 -0.319 10.453 1.00 95.56 78 ILE A N 1
ATOM 608 C CA . ILE A 1 78 ? -4.706 0.230 10.158 1.00 95.56 78 ILE A CA 1
ATOM 609 C C . ILE A 1 78 ? -5.752 -0.885 10.288 1.00 95.56 78 ILE A C 1
ATOM 611 O O . ILE A 1 78 ? -5.615 -1.949 9.693 1.00 95.56 78 ILE A O 1
ATOM 615 N N . GLN A 1 79 ? -6.810 -0.641 11.059 1.00 93.50 79 GLN A N 1
ATOM 616 C CA . GLN A 1 79 ? -7.882 -1.610 11.302 1.00 93.50 79 GLN A CA 1
ATOM 617 C C . GLN A 1 79 ? -9.224 -1.102 10.762 1.00 93.50 79 GLN A C 1
ATOM 619 O O . GLN A 1 79 ? -9.415 0.095 10.553 1.00 93.50 79 GLN A O 1
ATOM 624 N N . GLY A 1 80 ? -10.175 -2.015 10.546 1.00 92.19 80 GLY A N 1
ATOM 625 C CA . GLY A 1 80 ? -11.548 -1.667 10.152 1.00 92.19 80 GLY A CA 1
ATOM 626 C C . GLY A 1 80 ? -11.735 -1.301 8.674 1.00 92.19 80 GLY A C 1
ATOM 627 O O . GLY A 1 80 ? -12.786 -0.766 8.309 1.00 92.19 80 GLY A O 1
ATOM 628 N N . LEU A 1 81 ? -10.744 -1.591 7.825 1.00 96.00 81 LEU A N 1
ATOM 629 C CA . LEU A 1 81 ? -10.890 -1.492 6.374 1.00 96.00 81 LEU A CA 1
ATOM 630 C C . LEU A 1 81 ? -11.772 -2.626 5.840 1.00 96.00 81 LEU A C 1
ATOM 632 O O . LEU A 1 81 ? -11.621 -3.783 6.211 1.00 96.00 81 LEU A O 1
ATOM 636 N N . GLU A 1 82 ? -12.638 -2.291 4.892 1.00 95.69 82 GLU A N 1
ATOM 637 C CA . GLU A 1 82 ? -13.375 -3.248 4.060 1.00 95.69 82 GLU A CA 1
ATOM 638 C C . GLU A 1 82 ? -12.583 -3.608 2.796 1.00 95.69 82 GLU A C 1
ATOM 640 O O . GLU A 1 82 ? -12.785 -4.665 2.197 1.00 95.69 82 GLU A O 1
ATOM 645 N N . LYS A 1 83 ? -11.681 -2.716 2.362 1.00 95.94 83 LYS A N 1
ATOM 646 C CA . LYS A 1 83 ? -10.885 -2.898 1.149 1.00 95.94 83 LYS A CA 1
ATOM 647 C C . LYS A 1 83 ? -9.532 -2.201 1.238 1.00 95.94 83 LYS A C 1
ATOM 649 O O . LYS A 1 83 ? -9.469 -0.986 1.440 1.00 95.94 83 LYS A O 1
ATOM 654 N N . LEU A 1 84 ? -8.470 -2.951 0.950 1.00 97.44 84 LEU A N 1
ATOM 655 C CA . LEU A 1 84 ? -7.131 -2.417 0.709 1.00 97.44 84 LEU A CA 1
ATOM 656 C C . LEU A 1 84 ? -6.705 -2.691 -0.738 1.00 97.44 84 LEU A C 1
ATOM 658 O O . LEU A 1 84 ? -6.811 -3.810 -1.241 1.00 97.44 84 LEU A O 1
ATOM 662 N N . VAL A 1 85 ? -6.227 -1.655 -1.421 1.00 96.19 85 VAL A N 1
ATOM 663 C CA . VAL A 1 85 ? -5.568 -1.756 -2.724 1.00 96.19 85 VAL A CA 1
ATOM 664 C C . VAL A 1 85 ? -4.140 -1.253 -2.564 1.00 96.19 85 VAL A C 1
ATOM 666 O O . VAL A 1 85 ? -3.943 -0.110 -2.152 1.00 96.19 85 VAL A O 1
ATOM 669 N N . ILE A 1 86 ? -3.160 -2.085 -2.905 1.00 95.12 86 ILE A N 1
ATOM 670 C CA . ILE A 1 86 ? -1.765 -1.652 -3.025 1.00 95.12 86 ILE A CA 1
ATOM 671 C C . ILE A 1 86 ? -1.348 -1.679 -4.490 1.00 95.12 86 ILE A C 1
ATOM 673 O O . ILE A 1 86 ? -1.742 -2.569 -5.245 1.00 95.12 86 ILE A O 1
ATOM 677 N N . GLU A 1 87 ? -0.578 -0.687 -4.901 1.00 92.75 87 GLU A N 1
ATOM 678 C CA . GLU A 1 87 ? -0.177 -0.484 -6.286 1.00 92.75 87 GLU A CA 1
ATOM 679 C C . GLU A 1 87 ? 1.299 -0.082 -6.359 1.00 92.75 87 GLU A C 1
ATOM 681 O O . GLU A 1 87 ? 1.815 0.589 -5.465 1.00 92.75 87 GLU A O 1
ATOM 686 N N . GLY A 1 88 ? 1.996 -0.462 -7.428 1.00 91.06 88 GLY A N 1
ATOM 687 C CA . GLY A 1 88 ? 3.388 -0.072 -7.625 1.00 91.06 88 GLY A CA 1
ATOM 688 C C . GLY A 1 88 ? 4.367 -1.222 -7.471 1.00 91.06 88 GLY A C 1
ATOM 689 O O . GLY A 1 88 ? 4.124 -2.339 -7.927 1.00 91.06 88 GLY A O 1
ATOM 690 N N . PHE A 1 89 ? 5.514 -0.921 -6.871 1.00 91.06 89 PHE A N 1
ATOM 691 C CA . PHE A 1 89 ? 6.612 -1.865 -6.677 1.00 91.06 89 PHE A CA 1
ATOM 692 C C . PHE A 1 89 ? 6.678 -2.263 -5.215 1.00 91.06 89 PHE A C 1
ATOM 694 O O . PHE A 1 89 ? 7.013 -1.428 -4.389 1.00 91.06 89 PHE A O 1
ATOM 701 N N . TYR A 1 90 ? 6.351 -3.507 -4.888 1.00 92.94 90 TYR A N 1
ATOM 702 C CA . TYR A 1 90 ? 6.277 -3.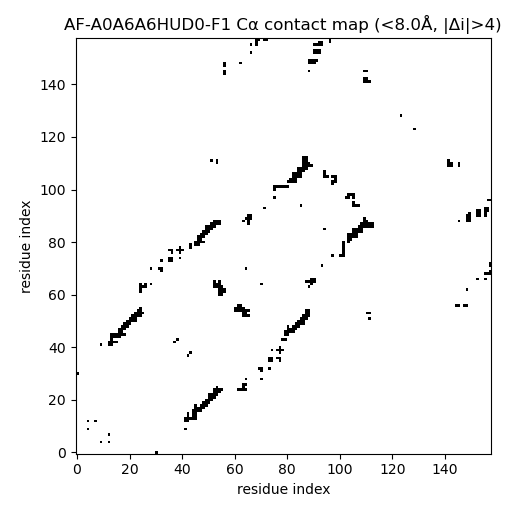996 -3.513 1.00 92.94 90 TYR A CA 1
ATOM 703 C C . TYR A 1 90 ? 6.871 -5.396 -3.397 1.00 92.94 90 TYR A C 1
ATOM 705 O O . TYR A 1 90 ? 6.862 -6.175 -4.359 1.00 92.94 90 TYR A O 1
ATOM 713 N N . ALA A 1 91 ? 7.392 -5.704 -2.213 1.00 94.00 91 ALA A N 1
ATOM 714 C CA . ALA A 1 91 ? 7.966 -6.997 -1.901 1.00 94.00 91 ALA A CA 1
ATOM 715 C C . ALA A 1 91 ? 6.936 -8.117 -2.069 1.00 94.00 91 ALA A C 1
ATOM 717 O O . ALA A 1 91 ? 5.732 -7.951 -1.849 1.00 94.00 91 ALA A O 1
ATOM 718 N N . LYS A 1 92 ? 7.435 -9.275 -2.496 1.00 94.00 92 LYS A N 1
ATOM 719 C CA . LYS A 1 92 ? 6.627 -10.387 -3.006 1.00 94.00 92 LYS A CA 1
ATOM 720 C C . LYS A 1 92 ? 5.519 -10.839 -2.059 1.00 94.00 92 LYS A C 1
ATOM 722 O O . LYS A 1 92 ? 4.402 -11.088 -2.505 1.00 94.00 92 LYS A O 1
ATOM 727 N N . ASN A 1 93 ? 5.830 -10.902 -0.770 1.00 95.38 93 ASN A N 1
ATOM 728 C CA . ASN A 1 93 ? 4.960 -11.489 0.244 1.00 95.38 93 ASN A CA 1
ATOM 729 C C . ASN A 1 93 ? 4.133 -10.453 1.026 1.00 95.38 93 ASN A C 1
ATOM 731 O O . ASN A 1 93 ? 3.330 -10.828 1.877 1.00 95.38 93 ASN A O 1
ATOM 735 N N . TRP A 1 94 ? 4.257 -9.158 0.711 1.00 94.69 94 TRP A N 1
ATOM 736 C CA . TRP A 1 94 ? 3.486 -8.101 1.375 1.00 94.69 94 TRP A CA 1
ATOM 737 C C . TRP A 1 94 ? 1.967 -8.220 1.223 1.00 94.69 94 TRP A C 1
ATOM 739 O O . TRP A 1 94 ? 1.289 -8.011 2.226 1.00 94.69 94 TRP A O 1
ATOM 749 N N . PRO A 1 95 ? 1.396 -8.557 0.044 1.00 96.00 95 PRO A N 1
ATOM 750 C CA . PRO A 1 95 ? -0.049 -8.744 -0.065 1.00 96.00 95 PRO A CA 1
ATOM 751 C C . PRO A 1 95 ? -0.572 -9.782 0.933 1.00 96.00 95 PRO A C 1
ATOM 753 O O . PRO A 1 95 ? -1.500 -9.482 1.672 1.00 96.00 95 PRO A O 1
ATOM 756 N N . ALA A 1 96 ? 0.072 -10.952 1.005 1.00 96.38 96 ALA A N 1
ATOM 757 C CA . ALA A 1 96 ? -0.326 -12.029 1.908 1.00 96.38 96 ALA A CA 1
ATOM 758 C C . ALA A 1 96 ? -0.177 -11.622 3.382 1.00 96.38 96 ALA A C 1
ATOM 760 O O . ALA A 1 96 ? -1.103 -11.809 4.166 1.00 96.38 96 ALA A O 1
ATOM 761 N N . TYR A 1 97 ? 0.949 -10.992 3.738 1.00 96.38 97 TYR A N 1
ATOM 762 C CA . TYR A 1 97 ? 1.166 -10.451 5.081 1.00 96.38 97 TYR A CA 1
ATOM 763 C C . TYR A 1 97 ? 0.064 -9.463 5.491 1.00 96.38 97 TYR A C 1
ATOM 765 O O . TYR A 1 97 ? -0.471 -9.552 6.591 1.00 96.38 97 TYR A O 1
ATOM 773 N N . LEU A 1 98 ? -0.293 -8.520 4.613 1.00 97.19 98 LEU A N 1
ATOM 774 C CA . LEU A 1 98 ? -1.312 -7.511 4.901 1.00 97.19 98 LEU A CA 1
ATOM 775 C C . LEU A 1 98 ? -2.716 -8.126 4.990 1.00 97.19 98 LEU A C 1
ATOM 777 O O . LEU A 1 98 ? -3.491 -7.713 5.850 1.00 97.19 98 LEU A O 1
ATOM 781 N N . GLU A 1 99 ? -3.032 -9.119 4.152 1.00 96.50 99 GLU A N 1
ATOM 782 C CA . GLU A 1 99 ? -4.295 -9.866 4.239 1.00 96.50 99 GLU A CA 1
ATOM 783 C C . GLU A 1 99 ? -4.452 -10.544 5.598 1.00 96.50 99 GLU A C 1
ATOM 785 O O . GLU A 1 99 ? -5.481 -10.379 6.256 1.00 96.50 99 GLU A O 1
ATOM 790 N N . GLU A 1 100 ? -3.415 -11.255 6.042 1.00 96.31 100 GLU A N 1
ATOM 791 C CA . GLU A 1 100 ? -3.395 -11.917 7.345 1.00 96.31 100 GLU A CA 1
ATOM 792 C C . GLU A 1 100 ? -3.464 -10.900 8.488 1.00 96.31 100 GLU A C 1
ATOM 794 O O . GLU A 1 100 ? -4.292 -11.015 9.392 1.00 96.31 100 GLU A O 1
ATOM 799 N N . ARG A 1 101 ? -2.620 -9.865 8.434 1.00 96.44 101 ARG A N 1
ATOM 800 C CA . ARG A 1 101 ? -2.462 -8.893 9.518 1.00 96.44 101 ARG A CA 1
ATOM 801 C C . ARG A 1 101 ? -3.705 -8.036 9.745 1.00 96.44 101 ARG A C 1
ATOM 803 O O . ARG A 1 101 ? -3.971 -7.648 10.881 1.00 96.44 101 ARG A O 1
ATOM 810 N N . MET A 1 102 ? -4.421 -7.695 8.679 1.00 95.56 102 MET A N 1
ATOM 811 C CA . MET A 1 102 ? -5.538 -6.746 8.720 1.00 95.56 102 MET A CA 1
ATOM 812 C C . MET A 1 102 ? -6.905 -7.430 8.597 1.00 95.56 102 MET A C 1
ATOM 814 O O . MET A 1 102 ? -7.929 -6.765 8.744 1.00 95.56 102 MET A O 1
ATOM 818 N N . GLY A 1 103 ? -6.943 -8.734 8.295 1.00 94.69 103 GLY A N 1
ATOM 819 C CA . GLY A 1 103 ? -8.188 -9.485 8.116 1.00 94.69 103 GLY A CA 1
ATOM 820 C C . GLY A 1 103 ? -9.040 -9.001 6.936 1.00 94.69 103 GLY A C 1
ATOM 821 O O . GLY A 1 103 ? -10.254 -9.200 6.932 1.00 94.69 103 GLY A O 1
ATOM 822 N N . VAL A 1 104 ? -8.429 -8.346 5.943 1.00 94.56 104 VAL A N 1
ATOM 823 C CA . VAL A 1 104 ? -9.103 -7.772 4.768 1.00 94.56 104 VAL A CA 1
ATOM 824 C C . VAL A 1 104 ? -8.439 -8.261 3.491 1.00 94.56 104 VAL A C 1
ATOM 826 O O . VAL A 1 104 ? -7.223 -8.393 3.429 1.00 94.56 104 VAL A O 1
ATOM 829 N N . ARG A 1 105 ? -9.223 -8.484 2.434 1.00 93.69 105 ARG A N 1
ATOM 830 C CA . ARG A 1 105 ? -8.675 -8.845 1.122 1.00 93.69 105 ARG A CA 1
ATOM 831 C C . ARG A 1 105 ? -7.846 -7.693 0.546 1.00 93.69 105 ARG A C 1
ATOM 833 O O . ARG A 1 105 ? -8.346 -6.570 0.421 1.00 93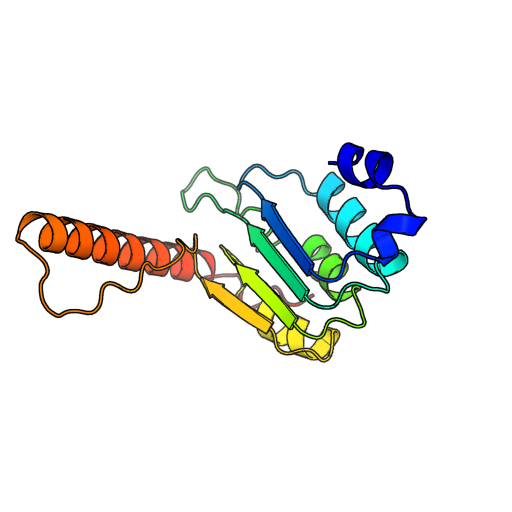.69 105 ARG A O 1
ATOM 840 N N . VAL A 1 106 ? -6.625 -7.991 0.106 1.00 96.19 106 VAL A N 1
ATOM 841 C CA . VAL A 1 106 ? -5.702 -7.014 -0.481 1.00 96.19 106 VAL A CA 1
ATOM 842 C C . VAL A 1 106 ? -5.676 -7.194 -1.990 1.00 96.19 106 VAL A C 1
ATOM 844 O O . VAL A 1 106 ? -5.246 -8.211 -2.529 1.00 96.19 106 VAL A O 1
ATOM 847 N N . ARG A 1 107 ? -6.113 -6.168 -2.722 1.00 95.94 107 ARG A N 1
ATOM 848 C CA . ARG A 1 107 ? -5.931 -6.125 -4.174 1.00 95.94 107 ARG A CA 1
ATOM 849 C C . ARG A 1 107 ? -4.565 -5.525 -4.483 1.00 95.94 107 ARG A C 1
ATOM 851 O O . ARG A 1 107 ? -4.397 -4.313 -4.396 1.00 95.94 107 ARG A O 1
ATOM 858 N N . ALA A 1 108 ? -3.622 -6.362 -4.890 1.00 93.50 108 ALA A N 1
ATOM 859 C CA . ALA A 1 108 ? -2.296 -5.925 -5.301 1.00 93.50 108 ALA A CA 1
ATOM 860 C C . ALA A 1 108 ? -2.241 -5.701 -6.825 1.00 93.50 108 ALA A C 1
ATOM 862 O O . ALA A 1 108 ? -2.679 -6.555 -7.600 1.00 93.50 108 ALA A O 1
ATOM 863 N N . ILE A 1 109 ? -1.752 -4.538 -7.255 1.00 91.25 109 ILE A N 1
ATOM 864 C CA . ILE A 1 109 ? -1.625 -4.157 -8.664 1.00 91.25 109 ILE A CA 1
ATOM 865 C C . ILE A 1 109 ? -0.156 -3.857 -8.966 1.00 91.25 109 ILE A C 1
ATOM 867 O O . ILE A 1 109 ? 0.420 -2.908 -8.440 1.00 91.25 109 ILE A O 1
ATOM 871 N N . CYS A 1 110 ? 0.450 -4.667 -9.828 1.00 85.25 110 CYS A N 1
ATOM 872 C CA . CYS A 1 110 ? 1.867 -4.560 -10.155 1.00 85.25 110 CYS A CA 1
ATOM 873 C C . CYS A 1 110 ? 2.161 -3.331 -11.030 1.00 85.25 110 CYS A C 1
ATOM 875 O O . CYS A 1 110 ? 1.472 -3.112 -12.027 1.00 85.25 110 CYS A O 1
ATOM 877 N N . GLY A 1 111 ? 3.242 -2.609 -10.724 1.00 71.38 111 GLY A N 1
ATOM 878 C CA . GLY A 1 111 ? 3.735 -1.504 -11.553 1.00 71.38 111 GLY A CA 1
ATOM 879 C C . GLY A 1 111 ? 2.911 -0.222 -11.416 1.00 71.38 111 GLY A C 1
ATOM 880 O O . GLY A 1 111 ? 2.149 -0.055 -10.465 1.00 71.38 111 GLY A O 1
ATOM 881 N N . ARG A 1 112 ? 3.081 0.727 -12.344 1.00 64.94 112 ARG A N 1
ATOM 882 C CA . ARG A 1 112 ? 2.283 1.959 -12.340 1.00 64.94 112 ARG A CA 1
ATOM 883 C C . ARG A 1 112 ? 0.948 1.624 -12.995 1.00 64.94 112 ARG A C 1
ATOM 885 O O . ARG A 1 112 ? 0.858 1.586 -14.219 1.00 64.94 112 ARG A O 1
ATOM 892 N N . SER A 1 113 ? -0.110 1.389 -12.219 1.00 57.41 113 SER A N 1
ATOM 893 C CA . SER A 1 113 ? -1.414 1.145 -12.829 1.00 57.41 113 SER A CA 1
ATOM 894 C C . SER A 1 113 ? -1.884 2.424 -13.508 1.00 57.41 113 SER A C 1
ATOM 896 O O . SER A 1 113 ? -2.377 3.364 -12.889 1.00 57.41 113 SER A O 1
ATOM 898 N N . ARG A 1 114 ? -1.811 2.443 -14.837 1.00 56.34 114 ARG A N 1
ATOM 899 C CA . ARG A 1 114 ? -2.698 3.305 -15.609 1.00 56.34 114 ARG A CA 1
ATOM 900 C C . ARG A 1 114 ? -4.119 2.796 -15.392 1.00 56.34 114 ARG A C 1
ATOM 902 O O . ARG A 1 114 ? -4.356 1.587 -15.368 1.00 56.34 114 ARG A O 1
ATOM 909 N N . GLU A 1 115 ? -5.069 3.708 -15.210 1.00 48.28 115 GLU A N 1
ATOM 910 C CA . GLU A 1 115 ? -6.482 3.362 -15.351 1.00 48.28 115 GLU A CA 1
ATOM 911 C C . GLU A 1 115 ? -6.648 2.785 -16.757 1.00 48.28 115 GLU A C 1
ATOM 913 O O . GLU A 1 115 ? -6.510 3.496 -17.756 1.00 48.28 115 GLU A O 1
ATOM 918 N N . LYS A 1 116 ? -6.820 1.461 -16.840 1.00 48.66 116 LYS A N 1
ATOM 919 C CA . LYS A 1 116 ? -7.018 0.769 -18.108 1.00 48.66 116 LYS A CA 1
ATOM 920 C C . LYS A 1 116 ? -8.307 1.316 -18.699 1.00 48.66 116 LYS A C 1
ATOM 922 O O . LYS A 1 116 ? -9.390 0.995 -18.221 1.00 48.66 116 LYS A O 1
ATOM 927 N N . ARG A 1 117 ? -8.193 2.161 -19.723 1.00 46.50 117 ARG A N 1
ATOM 928 C CA . ARG A 1 117 ? -9.327 2.440 -20.600 1.00 46.50 117 ARG A CA 1
ATOM 929 C C . ARG A 1 117 ? -9.674 1.109 -21.250 1.00 46.50 117 ARG A C 1
ATOM 931 O O . ARG A 1 117 ? -8.875 0.573 -22.013 1.00 46.50 117 ARG A O 1
ATOM 938 N N . GLU A 1 118 ? -10.815 0.544 -20.874 1.00 46.78 118 GLU A N 1
ATOM 939 C CA . GLU A 1 118 ? -11.378 -0.629 -21.533 1.00 46.78 118 GLU A CA 1
ATOM 940 C C . GLU A 1 118 ? -11.785 -0.223 -22.950 1.00 46.78 118 GLU A C 1
ATOM 942 O O . GLU A 1 118 ? -12.928 0.147 -23.215 1.00 46.78 118 GLU A O 1
ATOM 947 N N . PHE A 1 119 ? -10.833 -0.250 -23.878 1.00 48.00 119 PHE A N 1
ATOM 948 C CA . PHE A 1 119 ? -11.163 -0.248 -25.290 1.00 48.00 119 PHE A CA 1
ATOM 949 C C . PHE A 1 119 ? -11.834 -1.591 -25.576 1.00 48.00 119 PHE A C 1
ATOM 951 O O . PHE A 1 119 ? -11.200 -2.647 -25.531 1.00 48.00 119 PHE A O 1
ATOM 958 N N . ARG A 1 120 ? -13.153 -1.577 -25.795 1.00 49.88 120 ARG A N 1
ATOM 959 C CA . ARG A 1 120 ? -13.846 -2.750 -26.330 1.00 49.88 120 ARG A CA 1
ATOM 960 C C . ARG A 1 120 ? -13.216 -3.024 -27.692 1.00 49.88 120 ARG A C 1
ATOM 962 O O . ARG A 1 120 ? -13.221 -2.153 -28.547 1.00 49.88 120 ARG A O 1
ATOM 969 N N . ALA A 1 121 ? -12.648 -4.215 -27.860 1.00 52.03 121 ALA A N 1
ATOM 970 C CA . ALA A 1 121 ? -11.815 -4.618 -28.996 1.00 52.03 121 ALA A CA 1
ATOM 971 C C . ALA A 1 121 ? -12.551 -4.720 -30.352 1.00 52.03 121 ALA A C 1
ATOM 973 O O . ALA A 1 121 ? -12.165 -5.510 -31.209 1.00 52.03 121 ALA A O 1
ATOM 974 N N . ARG A 1 122 ? -13.646 -3.986 -30.550 1.00 54.47 122 ARG A N 1
ATOM 975 C CA . ARG A 1 122 ? -14.365 -3.930 -31.818 1.00 54.47 122 ARG A CA 1
ATOM 976 C C . ARG A 1 122 ? -14.450 -2.460 -32.207 1.00 54.47 122 ARG A C 1
ATOM 978 O O . ARG A 1 122 ? -15.064 -1.689 -31.480 1.00 54.47 122 ARG A O 1
ATOM 985 N N . ASP A 1 123 ? -13.765 -2.143 -33.305 1.00 63.69 123 ASP A N 1
ATOM 986 C CA . ASP A 1 123 ? -13.696 -0.847 -33.999 1.00 63.69 123 ASP A CA 1
ATOM 987 C C . ASP A 1 123 ? -12.549 0.100 -33.594 1.00 63.69 123 ASP A C 1
ATOM 989 O O . ASP A 1 123 ? -12.743 1.308 -33.528 1.00 63.69 123 ASP A O 1
ATOM 993 N N . LEU A 1 124 ? -11.335 -0.426 -33.374 1.00 69.81 124 LEU A N 1
ATOM 994 C CA . LEU A 1 124 ? -10.138 0.428 -33.329 1.00 69.81 124 LEU A CA 1
ATOM 995 C C . LEU A 1 124 ? -9.638 0.730 -34.746 1.00 69.81 124 LEU A C 1
ATOM 997 O O . LEU A 1 124 ? -9.448 -0.188 -35.546 1.00 69.81 124 LEU A O 1
ATOM 1001 N N . ASN A 1 125 ? -9.386 2.002 -35.045 1.00 82.62 125 ASN A N 1
ATOM 1002 C CA . ASN A 1 125 ? -8.680 2.409 -36.261 1.00 82.62 125 ASN A CA 1
ATOM 1003 C C . ASN A 1 125 ? -7.161 2.141 -36.156 1.00 82.62 125 ASN A C 1
ATOM 1005 O O . ASN A 1 125 ? -6.645 1.833 -35.081 1.00 82.62 125 ASN A O 1
ATOM 1009 N N . ASP A 1 126 ? -6.421 2.282 -37.261 1.00 83.31 126 ASP A N 1
ATOM 1010 C CA . ASP A 1 126 ? -4.976 1.994 -37.300 1.00 83.31 126 ASP A CA 1
ATOM 1011 C C . ASP A 1 126 ? -4.166 2.797 -36.266 1.00 83.31 126 ASP A C 1
ATOM 1013 O O . ASP A 1 126 ? -3.237 2.269 -35.651 1.00 83.31 126 ASP A O 1
ATOM 1017 N N . ALA A 1 127 ? -4.532 4.059 -36.016 1.00 81.44 127 ALA A N 1
ATOM 1018 C CA . ALA A 1 127 ? -3.859 4.888 -35.019 1.00 81.44 127 ALA A CA 1
ATOM 1019 C C . ALA A 1 127 ? -4.151 4.405 -33.589 1.00 81.44 127 ALA A C 1
ATOM 1021 O O . ALA A 1 127 ? -3.252 4.357 -32.748 1.00 81.44 127 ALA A O 1
ATOM 1022 N N . GLU A 1 128 ? -5.387 3.997 -33.311 1.00 81.31 128 GLU A N 1
ATOM 1023 C CA . GLU A 1 128 ? -5.781 3.419 -32.026 1.00 81.31 128 GLU A CA 1
ATOM 1024 C C . GLU A 1 128 ? -5.131 2.051 -31.788 1.00 81.31 128 GLU A C 1
ATOM 1026 O O . GLU A 1 128 ? -4.711 1.754 -30.667 1.00 81.31 128 GLU A O 1
ATOM 1031 N N . LEU A 1 129 ? -4.962 1.250 -32.843 1.00 80.62 129 LEU A N 1
ATOM 1032 C CA . LEU A 1 129 ? -4.257 -0.026 -32.784 1.00 80.62 129 LEU A CA 1
ATOM 1033 C C . LEU A 1 129 ? -2.770 0.161 -32.438 1.00 80.62 129 LEU A C 1
ATOM 1035 O O . LEU A 1 129 ? -2.226 -0.590 -31.626 1.00 80.62 129 LEU A O 1
ATOM 1039 N N . GLU A 1 130 ? -2.101 1.167 -33.008 1.00 83.06 130 GLU A N 1
ATOM 1040 C CA . GLU A 1 130 ? -0.709 1.498 -32.664 1.00 83.06 130 GLU A CA 1
ATOM 1041 C C . GLU A 1 130 ? -0.565 2.031 -31.229 1.00 83.06 130 GLU A C 1
ATOM 1043 O O . GLU A 1 130 ? 0.394 1.689 -30.520 1.00 83.06 130 GLU A O 1
ATOM 1048 N N . VAL A 1 131 ? -1.546 2.801 -30.750 1.00 81.94 131 VAL A N 1
ATOM 1049 C CA . VAL A 1 131 ? -1.624 3.203 -29.338 1.00 81.94 131 VAL A CA 1
ATOM 1050 C C . VAL A 1 131 ? -1.785 1.975 -28.442 1.00 81.94 131 VAL A C 1
ATOM 1052 O O . VAL A 1 131 ? -1.051 1.840 -27.460 1.00 81.94 131 VAL A O 1
ATOM 1055 N N . GLU A 1 132 ? -2.670 1.037 -28.784 1.00 81.69 132 GLU A N 1
ATOM 1056 C CA . GLU A 1 132 ? -2.865 -0.186 -28.004 1.00 81.69 132 GLU A CA 1
ATOM 1057 C C . GLU A 1 132 ? -1.606 -1.065 -27.981 1.00 81.69 132 GLU A C 1
ATOM 1059 O O . GLU A 1 132 ? -1.196 -1.533 -26.915 1.00 81.69 132 GLU A O 1
ATOM 1064 N N . LYS A 1 133 ? -0.931 -1.253 -29.123 1.00 84.25 133 LYS A N 1
ATOM 1065 C CA . LYS A 1 133 ? 0.359 -1.966 -29.184 1.00 84.25 133 LYS A CA 1
ATOM 1066 C C . LYS A 1 133 ? 1.408 -1.300 -28.295 1.00 84.25 133 LYS A C 1
ATOM 1068 O O . LYS A 1 133 ? 2.135 -1.994 -27.578 1.00 84.25 133 LYS A O 1
ATOM 1073 N N . SER A 1 134 ? 1.469 0.031 -28.305 1.00 81.12 134 SER A N 1
ATOM 1074 C CA . SER A 1 134 ? 2.387 0.804 -27.464 1.00 81.12 134 SER A CA 1
ATOM 1075 C C . SER A 1 134 ? 2.078 0.627 -25.977 1.00 81.12 134 SER A C 1
ATOM 1077 O O . SER A 1 134 ? 2.996 0.386 -25.192 1.00 81.12 134 SER A O 1
ATOM 1079 N N . ILE A 1 135 ? 0.797 0.654 -25.593 1.00 80.44 135 ILE A N 1
ATOM 1080 C CA . ILE A 1 135 ? 0.344 0.379 -24.222 1.00 80.44 135 ILE A CA 1
ATOM 1081 C C . ILE A 1 135 ? 0.748 -1.038 -23.806 1.00 80.44 135 ILE A C 1
ATOM 1083 O O . ILE A 1 135 ? 1.427 -1.201 -22.798 1.00 80.44 135 ILE A O 1
ATOM 1087 N N . ARG A 1 136 ? 0.444 -2.060 -24.617 1.00 81.06 136 ARG A N 1
ATOM 1088 C CA . ARG A 1 136 ? 0.816 -3.458 -24.325 1.00 81.06 136 ARG A CA 1
ATOM 1089 C C . ARG A 1 136 ? 2.328 -3.635 -24.163 1.00 81.06 136 ARG A C 1
ATOM 1091 O O . ARG A 1 136 ? 2.781 -4.387 -23.301 1.00 81.06 136 ARG A O 1
ATOM 1098 N N . LYS A 1 137 ? 3.132 -2.946 -24.980 1.00 83.56 137 LYS A N 1
ATOM 1099 C CA . LYS A 1 137 ? 4.598 -2.975 -24.877 1.00 83.56 137 LYS A CA 1
ATOM 1100 C C . LYS A 1 137 ? 5.090 -2.333 -23.577 1.00 83.56 137 LYS A C 1
ATOM 1102 O O . LYS A 1 137 ? 6.015 -2.868 -22.966 1.00 83.56 137 LYS A O 1
ATOM 1107 N N . MET A 1 138 ? 4.480 -1.225 -23.153 1.00 78.94 138 MET A N 1
ATOM 1108 C CA . MET A 1 138 ? 4.766 -0.599 -21.860 1.00 78.94 138 MET A CA 1
ATOM 1109 C C . MET A 1 138 ? 4.372 -1.510 -20.693 1.00 78.94 138 MET A C 1
ATOM 1111 O O . MET A 1 138 ? 5.211 -1.753 -19.832 1.00 78.94 138 MET A O 1
ATOM 1115 N N . ASP A 1 139 ? 3.172 -2.092 -20.711 1.00 81.31 139 ASP A N 1
ATOM 1116 C CA . ASP A 1 139 ? 2.691 -3.007 -19.665 1.00 81.31 139 ASP A CA 1
ATOM 1117 C C . ASP A 1 139 ? 3.633 -4.210 -19.497 1.00 81.31 139 ASP A C 1
ATOM 1119 O O . ASP A 1 139 ? 4.026 -4.567 -18.387 1.00 81.31 139 ASP A O 1
ATOM 1123 N N . ASN A 1 140 ? 4.073 -4.810 -20.608 1.00 84.00 140 ASN A N 1
ATOM 1124 C CA . ASN A 1 140 ? 5.031 -5.919 -20.585 1.00 84.00 140 ASN A CA 1
ATOM 1125 C C . ASN A 1 140 ? 6.402 -5.515 -20.026 1.00 84.00 140 ASN A C 1
ATOM 1127 O O . ASN A 1 140 ? 7.091 -6.337 -19.415 1.00 84.00 140 ASN A O 1
ATOM 1131 N N . ARG A 1 141 ? 6.825 -4.269 -20.259 1.00 83.94 141 ARG A N 1
ATOM 1132 C CA . ARG A 1 141 ? 8.063 -3.729 -19.698 1.00 83.94 141 ARG A CA 1
ATOM 1133 C C . ARG A 1 141 ? 7.923 -3.519 -18.192 1.00 83.94 141 ARG A C 1
ATOM 1135 O O . ARG A 1 141 ? 8.777 -3.998 -17.456 1.00 83.94 141 ARG A O 1
ATOM 1142 N N . GLU A 1 142 ? 6.847 -2.888 -17.737 1.00 81.69 142 GLU A N 1
ATOM 1143 C CA . GLU A 1 142 ? 6.607 -2.664 -16.308 1.00 81.69 142 GLU A CA 1
ATOM 1144 C C . GLU A 1 142 ? 6.465 -3.980 -15.538 1.00 81.69 142 GLU A C 1
ATOM 1146 O O . GLU A 1 142 ? 7.036 -4.129 -14.463 1.00 81.69 142 GLU A O 1
ATOM 1151 N N . LEU A 1 143 ? 5.781 -4.979 -16.107 1.00 85.81 143 LEU A N 1
ATOM 1152 C CA . LEU A 1 143 ? 5.691 -6.314 -15.510 1.00 85.81 143 LEU A CA 1
ATOM 1153 C C . LEU A 1 143 ? 7.062 -6.980 -15.358 1.00 85.81 143 LEU A C 1
ATOM 1155 O O . LEU A 1 143 ? 7.289 -7.700 -14.386 1.00 85.81 143 LEU A O 1
ATOM 1159 N N . ARG A 1 144 ? 7.972 -6.764 -16.311 1.00 87.25 144 ARG A N 1
ATOM 1160 C CA . ARG A 1 144 ? 9.344 -7.275 -16.231 1.00 87.25 144 ARG A CA 1
ATOM 1161 C C . ARG A 1 144 ? 10.131 -6.557 -15.141 1.00 87.25 144 ARG A C 1
ATOM 1163 O O . ARG A 1 144 ? 10.681 -7.226 -14.277 1.00 87.25 144 ARG A O 1
ATOM 1170 N N . GLU A 1 145 ? 10.107 -5.227 -15.145 1.00 86.50 145 GLU A N 1
ATOM 1171 C CA . GLU A 1 145 ? 10.759 -4.393 -14.128 1.00 86.50 145 GLU A CA 1
ATOM 1172 C C . GLU A 1 145 ? 10.235 -4.722 -12.719 1.00 86.50 145 GLU A C 1
ATOM 1174 O O . GLU A 1 145 ? 11.002 -4.792 -11.764 1.00 86.50 145 GLU A O 1
ATOM 1179 N N . PHE A 1 146 ? 8.937 -5.000 -12.579 1.00 89.12 146 PHE A N 1
ATOM 1180 C CA . PHE A 1 146 ? 8.336 -5.431 -11.319 1.00 89.12 146 PHE A CA 1
ATOM 1181 C C . PHE A 1 146 ? 8.822 -6.818 -10.876 1.00 89.12 146 PHE A C 1
ATOM 1183 O O . PHE A 1 146 ? 9.115 -7.023 -9.700 1.00 89.12 146 PHE A O 1
ATOM 1190 N N . ARG A 1 147 ? 8.946 -7.780 -11.798 1.00 88.94 147 ARG A N 1
ATOM 1191 C CA . ARG A 1 147 ? 9.502 -9.106 -11.473 1.00 88.94 147 ARG A CA 1
ATOM 1192 C C . ARG A 1 147 ? 10.965 -9.015 -11.057 1.00 88.94 147 ARG A C 1
ATOM 1194 O O . ARG A 1 147 ? 11.348 -9.673 -10.099 1.00 88.94 147 ARG A O 1
ATOM 1201 N N . GLU A 1 148 ? 11.756 -8.205 -11.755 1.00 88.81 148 GLU A N 1
ATOM 1202 C CA . GLU A 1 148 ? 13.149 -7.918 -11.396 1.00 88.81 148 GLU A CA 1
ATOM 1203 C C . GLU A 1 148 ? 13.233 -7.244 -10.025 1.00 88.81 148 GLU A C 1
ATOM 1205 O O . GLU A 1 148 ? 14.049 -7.631 -9.197 1.00 88.81 148 GLU A O 1
ATOM 1210 N N . TYR A 1 149 ? 12.335 -6.298 -9.743 1.00 88.62 149 TYR A N 1
ATOM 1211 C CA . TYR A 1 149 ? 12.227 -5.686 -8.425 1.00 88.62 149 TYR A CA 1
ATOM 1212 C C . TYR A 1 149 ? 11.970 -6.726 -7.331 1.00 88.62 149 TYR A C 1
ATOM 1214 O O . TYR A 1 149 ? 12.614 -6.675 -6.287 1.00 88.62 149 TYR A O 1
ATOM 1222 N N . GLN A 1 150 ? 11.051 -7.670 -7.545 1.00 90.50 150 GLN A N 1
ATOM 1223 C CA . GLN A 1 150 ? 10.690 -8.660 -6.526 1.00 90.50 150 GLN A CA 1
ATOM 1224 C C . GLN A 1 150 ? 11.787 -9.688 -6.228 1.00 90.50 150 GLN A C 1
ATOM 1226 O O . GLN A 1 150 ? 11.729 -10.309 -5.166 1.00 90.50 150 GLN A O 1
ATOM 1231 N N . GLN A 1 151 ? 12.779 -9.854 -7.106 1.00 89.56 151 GLN A N 1
ATOM 1232 C CA . GLN A 1 151 ? 13.928 -10.715 -6.826 1.00 89.56 151 GLN A CA 1
ATOM 1233 C C . GLN A 1 151 ? 14.699 -10.187 -5.609 1.00 89.56 151 GLN A C 1
ATOM 1235 O O . GLN A 1 151 ? 15.095 -9.020 -5.571 1.00 89.56 151 GLN A O 1
ATOM 1240 N N . GLY A 1 152 ? 14.905 -11.048 -4.613 1.00 86.88 152 GLY A N 1
ATOM 1241 C CA . GLY A 1 152 ? 15.564 -10.697 -3.354 1.00 86.88 152 GLY A CA 1
ATOM 1242 C C . GLY A 1 152 ? 14.638 -10.039 -2.328 1.00 86.88 152 GLY A C 1
ATOM 1243 O O . GLY A 1 152 ? 15.124 -9.490 -1.345 1.00 86.88 152 GLY A O 1
ATOM 1244 N N . THR A 1 153 ? 13.318 -10.064 -2.547 1.00 90.38 153 THR A N 1
ATOM 1245 C CA . THR A 1 153 ? 12.317 -9.568 -1.579 1.00 90.38 153 THR A CA 1
ATOM 1246 C C . THR A 1 153 ? 11.524 -10.677 -0.903 1.00 90.38 153 THR A C 1
ATOM 1248 O O . THR A 1 153 ? 10.592 -10.400 -0.151 1.00 90.38 153 THR A O 1
ATOM 1251 N N . GLU A 1 154 ? 11.856 -11.933 -1.194 1.00 91.12 154 GLU A N 1
ATOM 1252 C CA . GLU A 1 154 ? 11.166 -13.113 -0.684 1.00 91.12 154 GLU A CA 1
ATOM 1253 C C . GLU A 1 154 ? 11.143 -13.146 0.850 1.00 91.12 154 GLU A C 1
ATOM 1255 O O . GLU A 1 154 ? 10.098 -13.420 1.437 1.00 91.12 154 GLU A O 1
ATOM 1260 N N . ASP A 1 155 ? 12.253 -12.775 1.485 1.00 89.62 155 ASP A N 1
ATOM 1261 C CA . ASP A 1 155 ? 12.401 -12.800 2.944 1.00 89.62 155 ASP A CA 1
ATOM 1262 C C . ASP A 1 155 ? 11.957 -11.491 3.621 1.00 89.62 155 ASP A C 1
ATOM 1264 O O . ASP A 1 155 ? 12.045 -11.353 4.840 1.00 89.62 155 ASP A O 1
ATOM 1268 N N . LEU A 1 156 ? 11.457 -10.512 2.855 1.00 89.75 156 LEU A N 1
ATOM 1269 C CA . LEU A 1 156 ? 10.996 -9.222 3.381 1.00 89.75 156 LEU A CA 1
ATOM 1270 C C . LEU A 1 156 ? 9.554 -9.307 3.888 1.00 89.75 156 LEU A C 1
ATOM 1272 O O . LEU A 1 156 ? 8.657 -8.606 3.408 1.00 89.75 156 LEU A O 1
ATOM 1276 N N . ILE A 1 157 ? 9.347 -10.185 4.865 1.00 84.69 157 ILE A N 1
ATOM 1277 C CA . ILE A 1 157 ? 8.102 -10.321 5.617 1.00 84.69 157 ILE A CA 1
ATOM 1278 C C . ILE A 1 157 ? 8.301 -9.637 6.980 1.00 84.69 157 ILE A C 1
ATOM 1280 O O . ILE A 1 157 ? 9.297 -9.921 7.647 1.00 84.69 157 ILE A O 1
ATOM 1284 N N . PRO A 1 158 ? 7.421 -8.704 7.376 1.00 79.50 158 PRO A N 1
ATOM 1285 C CA . PRO A 1 158 ? 7.605 -7.935 8.604 1.00 79.50 158 PRO A CA 1
ATOM 1286 C C . PRO A 1 158 ? 7.483 -8.671 9.930 1.00 79.50 158 PRO A C 1
ATOM 1288 O O . PRO A 1 158 ? 6.732 -9.665 10.012 1.00 79.50 158 PRO A O 1
#